Protein AF-A0A955HTG4-F1 (afdb_monomer)

Mean predicted aligned error: 16.28 Å

Foldseek 3Di:
DDPVVVVVVVVVVVV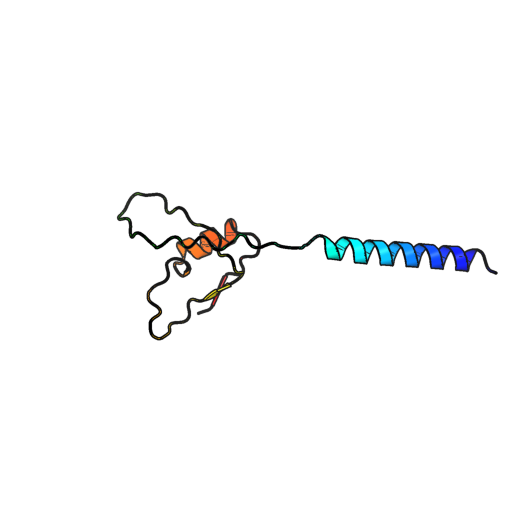VVVVVVVVPPPPPDQPDDDPDDDPDDDPDDDPPADADSAQEAEPDDDVPDDDDPCQDPVNQVVNVVPPPSHDGYDD

Radius of gyration: 23.35 Å; Cα contacts (8 Å, |Δi|>4): 58; chains: 1; bounding box: 39×26×75 Å

Solvent-accessible surface area (backbone atoms only — not comparable to full-atom values): 6065 Å² total; per-residue (Å²): 135,60,70,71,60,56,53,52,53,50,54,52,53,52,52,55,52,53,55,58,58,61,69,67,71,76,73,83,74,67,64,79,81,76,86,73,77,86,74,87,73,74,92,87,66,82,79,83,83,74,70,69,73,49,42,58,39,84,52,54,87,46,95,92,54,71,95,52,72,75,64,35,66,73,44,46,56,49,34,61,76,72,25,90,70,48,76,52,75,45,109

Sequence (91 aa):
MNIKALVVMMLVAVAVVAIVLWSKNNTYTPPSPIVVSPTQVNSGQKQTYVCPGKEWVDCMPGPGKGARPECEPEYLDWATENCPGFNGAAY

pLDDT: mean 75.39, std 15.69, range [40.19, 92.19]

Structure (mmCIF, N/CA/C/O backbone):
data_AF-A0A955HTG4-F1
#
_entry.id   AF-A0A955HTG4-F1
#
loop_
_atom_site.group_PDB
_atom_site.id
_atom_site.type_symbol
_atom_site.label_atom_id
_atom_site.label_alt_id
_atom_site.label_comp_id
_atom_site.label_asym_id
_atom_site.label_entity_id
_atom_site.label_seq_id
_atom_site.pdbx_PDB_ins_code
_atom_site.Cartn_x
_atom_site.Cartn_y
_atom_site.Cartn_z
_atom_site.occupancy
_atom_site.B_iso_or_equiv
_atom_site.auth_seq_id
_atom_site.auth_comp_id
_atom_site.auth_asym_id
_atom_site.auth_atom_id
_atom_site.pdbx_PDB_model_num
ATOM 1 N N . MET A 1 1 ? -20.704 -15.381 51.100 1.00 58.53 1 MET A N 1
ATOM 2 C CA . MET A 1 1 ? -20.455 -14.913 49.717 1.00 58.53 1 MET A CA 1
ATOM 3 C C . MET A 1 1 ? -20.829 -13.443 49.641 1.00 58.53 1 MET A C 1
ATOM 5 O O . MET A 1 1 ? -21.949 -13.097 49.989 1.00 58.53 1 MET A O 1
ATOM 9 N N . ASN A 1 2 ? -19.882 -12.576 49.281 1.00 80.75 2 ASN A N 1
ATOM 10 C CA . ASN A 1 2 ? -20.086 -11.127 49.283 1.00 80.75 2 ASN A CA 1
ATOM 11 C C . ASN A 1 2 ? -20.709 -10.691 47.954 1.00 80.75 2 ASN A C 1
ATOM 13 O O . ASN A 1 2 ? -20.064 -10.812 46.917 1.00 80.75 2 ASN A O 1
ATOM 17 N N . ILE A 1 3 ? -21.928 -10.145 47.984 1.00 84.31 3 ILE A N 1
ATOM 18 C CA . ILE A 1 3 ? -22.640 -9.606 46.806 1.00 84.31 3 ILE A CA 1
ATOM 19 C C . ILE A 1 3 ? -21.751 -8.669 45.973 1.00 84.31 3 ILE A C 1
ATOM 21 O O . ILE A 1 3 ? -21.758 -8.732 44.748 1.00 84.31 3 ILE A O 1
ATOM 25 N N . LYS A 1 4 ? -20.899 -7.877 46.637 1.00 83.12 4 LYS A N 1
ATOM 26 C CA . LYS A 1 4 ? -19.933 -6.983 45.983 1.00 83.12 4 LYS A CA 1
ATOM 27 C C . LYS A 1 4 ? -18.936 -7.731 45.086 1.00 83.12 4 LYS A C 1
ATOM 29 O O . LYS A 1 4 ? -18.630 -7.260 44.000 1.00 83.12 4 LYS A O 1
ATOM 34 N N . ALA A 1 5 ? -18.471 -8.910 45.503 1.00 82.62 5 ALA A N 1
ATOM 35 C CA . ALA A 1 5 ? -17.548 -9.725 44.711 1.00 82.62 5 ALA A CA 1
ATOM 36 C C . ALA A 1 5 ? -18.237 -10.356 43.487 1.00 82.62 5 ALA A C 1
ATOM 38 O O . ALA A 1 5 ? -17.616 -10.502 42.438 1.00 82.62 5 ALA A O 1
ATOM 39 N N . LEU A 1 6 ? -19.529 -10.680 43.599 1.00 82.81 6 LEU A N 1
ATOM 40 C CA . LEU A 1 6 ? -20.307 -11.278 42.511 1.00 82.81 6 LEU A CA 1
ATOM 41 C C . LEU A 1 6 ? -20.568 -10.267 41.381 1.00 82.81 6 LEU A C 1
ATOM 43 O O . LEU A 1 6 ? -20.442 -10.609 40.208 1.00 82.81 6 LEU A O 1
ATOM 47 N N . VAL A 1 7 ? -20.838 -9.005 41.733 1.00 86.75 7 VAL A N 1
ATOM 48 C CA . VAL A 1 7 ? -21.026 -7.914 40.760 1.00 86.75 7 VAL A CA 1
ATOM 49 C C . VAL A 1 7 ? -19.729 -7.600 40.008 1.00 86.75 7 VAL A C 1
ATOM 51 O O . VAL A 1 7 ? -19.750 -7.454 38.789 1.00 86.75 7 VAL A O 1
ATOM 54 N N . VAL A 1 8 ? -18.589 -7.551 40.707 1.00 88.56 8 VAL A N 1
ATOM 55 C CA . VAL A 1 8 ? -17.284 -7.286 40.074 1.00 88.56 8 VAL A CA 1
ATOM 56 C C . VAL A 1 8 ? -16.916 -8.397 39.088 1.00 88.56 8 VAL A C 1
ATOM 58 O O . VAL A 1 8 ? -16.517 -8.100 37.966 1.00 88.56 8 VAL A O 1
ATOM 61 N N . MET A 1 9 ? -17.120 -9.666 39.452 1.00 85.25 9 MET A N 1
ATOM 62 C CA . MET A 1 9 ? -16.841 -10.798 38.557 1.00 85.25 9 MET A CA 1
ATOM 63 C C . MET A 1 9 ? -17.702 -10.768 37.285 1.00 85.25 9 MET A C 1
ATOM 65 O O . MET A 1 9 ? -17.190 -11.026 36.197 1.00 85.25 9 MET A O 1
ATOM 69 N N . MET A 1 10 ? -18.984 -10.4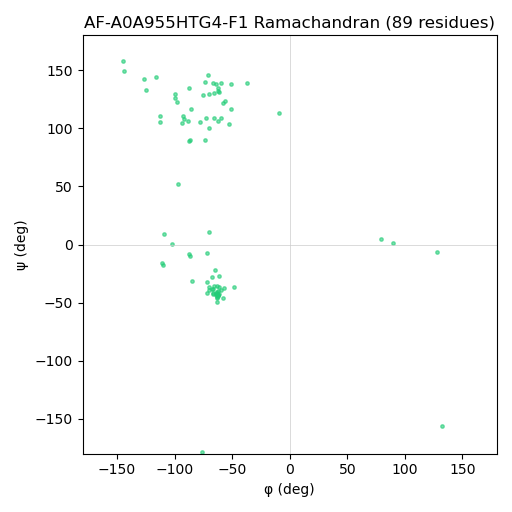02 37.398 1.00 87.62 10 MET A N 1
ATOM 70 C CA . MET A 1 10 ? -19.867 -10.235 36.236 1.00 87.62 10 MET A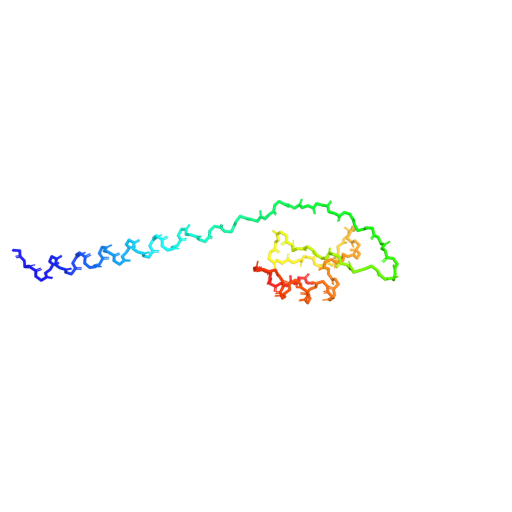 CA 1
ATOM 71 C C . MET A 1 10 ? -19.398 -9.112 35.304 1.00 87.62 10 MET A C 1
ATOM 73 O O . MET A 1 10 ? -19.330 -9.319 34.095 1.00 87.62 10 MET A O 1
ATOM 77 N N . LEU A 1 11 ? -19.031 -7.944 35.841 1.00 89.44 11 LEU A N 1
ATOM 78 C CA . LEU A 1 11 ? -18.568 -6.816 35.023 1.00 89.44 11 LEU A CA 1
ATOM 79 C C . LEU A 1 11 ? -17.271 -7.138 34.269 1.00 89.44 11 LEU A C 1
ATOM 81 O O . LEU A 1 11 ? -17.149 -6.814 33.088 1.00 89.44 11 LEU A O 1
ATOM 85 N N . VAL A 1 12 ? -16.331 -7.825 34.926 1.00 88.00 12 VAL A N 1
ATOM 86 C CA . VAL A 1 12 ? -15.080 -8.274 34.297 1.00 88.00 12 VAL A CA 1
ATOM 87 C C . VAL A 1 12 ? -15.370 -9.261 33.163 1.00 88.00 12 VAL A C 1
ATOM 89 O O . VAL A 1 12 ? -14.832 -9.106 32.069 1.00 88.00 12 VAL A O 1
ATOM 92 N N . ALA A 1 13 ? -16.261 -10.233 33.381 1.00 85.94 13 ALA A N 1
ATOM 93 C CA . ALA A 1 13 ? -16.638 -11.197 32.349 1.00 85.94 13 ALA A CA 1
ATOM 94 C C . ALA A 1 13 ? -17.276 -10.521 31.120 1.00 85.94 13 ALA A C 1
ATOM 96 O O . ALA A 1 13 ? -16.921 -10.850 29.989 1.00 85.94 13 ALA A O 1
ATOM 97 N N . VAL A 1 14 ? -18.163 -9.538 31.323 1.00 86.81 14 VAL A N 1
ATOM 98 C CA . VAL A 1 14 ? -18.801 -8.790 30.224 1.00 86.81 14 VAL A CA 1
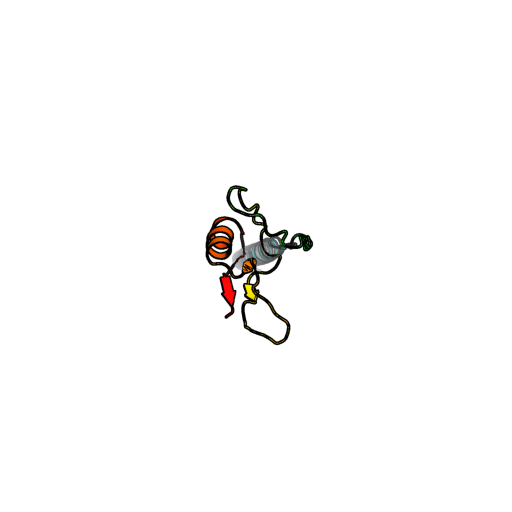ATOM 99 C C . VAL A 1 14 ? -17.771 -7.991 29.418 1.00 86.81 14 VAL A C 1
ATOM 101 O O . VAL A 1 14 ? -17.801 -8.029 28.187 1.00 86.81 14 VAL A O 1
ATOM 104 N N . ALA A 1 15 ? -16.828 -7.318 30.084 1.00 86.00 15 ALA A N 1
ATOM 105 C CA . ALA A 1 15 ? -15.778 -6.554 29.411 1.00 86.00 15 ALA A CA 1
ATOM 106 C C . ALA A 1 15 ? -14.862 -7.449 28.558 1.00 86.00 15 ALA A C 1
ATOM 108 O O . ALA A 1 15 ? -14.567 -7.116 27.410 1.00 86.00 15 ALA A O 1
ATOM 109 N N . VAL A 1 16 ? -14.463 -8.617 29.078 1.00 84.50 16 VAL A N 1
ATOM 110 C CA . VAL A 1 16 ? -13.631 -9.582 28.337 1.00 84.50 16 VAL A CA 1
ATOM 111 C C . VAL A 1 16 ? -14.354 -10.091 27.086 1.00 84.50 16 VAL A C 1
ATOM 113 O O . VAL A 1 16 ? -13.758 -10.137 26.010 1.00 84.50 16 VAL A O 1
ATOM 116 N N . VAL A 1 17 ? -15.646 -10.419 27.188 1.00 83.69 17 VAL A N 1
ATOM 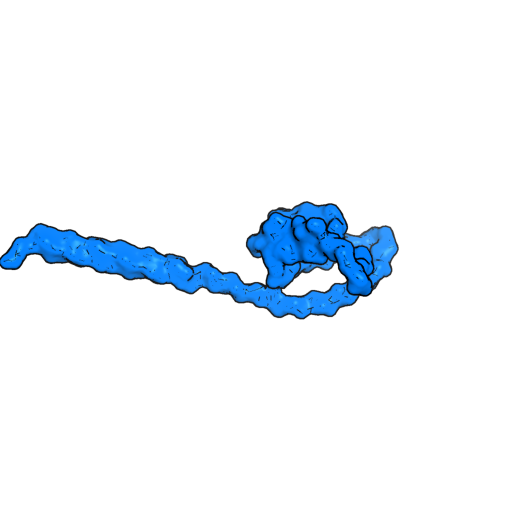117 C CA . VAL A 1 17 ? -16.438 -10.896 26.041 1.00 83.69 17 VAL A CA 1
ATOM 118 C C . VAL A 1 17 ? -16.567 -9.817 24.961 1.00 83.69 17 VAL A C 1
ATOM 120 O O . VAL A 1 17 ? -16.399 -10.121 23.780 1.00 83.69 17 VAL A O 1
ATOM 123 N N . ALA A 1 18 ? -16.799 -8.557 25.340 1.00 80.38 18 ALA A N 1
ATOM 124 C CA . ALA A 1 18 ? -16.908 -7.452 24.387 1.00 80.38 18 ALA A CA 1
ATOM 125 C C . ALA A 1 18 ? -15.607 -7.228 23.593 1.00 80.38 18 ALA A C 1
ATOM 127 O O . ALA A 1 18 ? -15.653 -7.098 22.369 1.00 80.38 18 ALA A O 1
ATOM 128 N N . ILE A 1 19 ? -14.450 -7.266 24.265 1.00 80.44 19 ILE A N 1
ATOM 129 C CA . ILE A 1 19 ? -13.130 -7.103 23.630 1.00 80.44 19 ILE A CA 1
ATOM 130 C C . ILE A 1 19 ? -12.872 -8.222 22.608 1.00 80.44 19 ILE A C 1
ATOM 132 O O . ILE A 1 19 ? -12.434 -7.958 21.489 1.00 80.44 19 ILE A O 1
ATOM 136 N N . VAL A 1 20 ? -13.184 -9.475 22.957 1.00 78.00 20 VAL A N 1
ATOM 137 C CA . VAL A 1 20 ? -12.980 -10.627 22.061 1.00 78.00 20 VAL A CA 1
ATOM 138 C C . VAL A 1 20 ? -13.889 -10.560 20.830 1.00 78.00 20 VAL A C 1
ATOM 140 O O . VAL A 1 20 ? -13.458 -10.915 19.731 1.00 78.00 20 VAL A O 1
ATOM 143 N N . LEU A 1 21 ? -15.135 -10.105 20.993 1.00 72.19 21 LEU A N 1
ATOM 144 C CA . LEU A 1 21 ? -16.084 -9.978 19.884 1.00 72.19 21 LEU A CA 1
ATOM 145 C C . LEU A 1 21 ? -15.699 -8.855 18.915 1.00 72.19 21 LEU A C 1
ATOM 147 O O . LEU A 1 21 ? -15.840 -9.030 17.707 1.00 72.19 21 LEU A O 1
ATOM 151 N N . TRP A 1 22 ? -15.155 -7.743 19.413 1.00 70.56 22 TRP A N 1
ATOM 152 C CA . TRP A 1 22 ? -14.686 -6.647 18.559 1.00 70.56 22 TRP A CA 1
ATOM 153 C C . TRP A 1 22 ? -13.467 -7.046 17.719 1.00 70.56 22 TRP A C 1
ATOM 155 O O . TRP A 1 22 ? -13.405 -6.717 16.536 1.00 70.56 22 TRP A O 1
ATOM 165 N N . SER A 1 23 ? -12.543 -7.836 18.276 1.00 65.38 23 SER A N 1
ATOM 166 C CA . SER A 1 23 ? -11.348 -8.287 17.548 1.00 65.38 23 SER A CA 1
ATOM 167 C C . SER A 1 23 ? -11.640 -9.208 16.357 1.00 65.38 23 SER A C 1
ATOM 169 O O . SER A 1 23 ? -10.811 -9.310 15.457 1.00 65.38 23 SER A O 1
ATOM 171 N N . LYS A 1 24 ? -12.798 -9.881 16.307 1.00 61.31 24 LYS A N 1
ATOM 172 C CA . LYS A 1 24 ? -13.123 -10.827 15.221 1.00 61.31 24 LYS A CA 1
ATOM 173 C C . LYS A 1 24 ? -13.769 -10.193 13.985 1.00 61.31 24 LYS A C 1
ATOM 175 O O . LYS A 1 24 ? -13.889 -10.875 12.973 1.00 61.31 24 LYS A O 1
ATOM 180 N N . ASN A 1 25 ? -14.169 -8.920 14.030 1.00 62.25 25 ASN A N 1
ATOM 181 C CA . ASN A 1 25 ? -14.899 -8.295 12.919 1.00 62.25 25 ASN A CA 1
ATOM 182 C C . ASN A 1 25 ? -14.004 -7.680 11.823 1.00 62.25 25 ASN A C 1
ATOM 184 O O . ASN A 1 25 ? -14.503 -7.299 10.771 1.00 62.25 25 ASN A O 1
ATOM 188 N N . ASN A 1 26 ? -12.686 -7.612 12.019 1.00 60.09 26 ASN A N 1
ATOM 189 C CA . ASN A 1 26 ? -11.759 -7.019 11.044 1.00 60.09 26 ASN A CA 1
ATOM 190 C C . ASN A 1 26 ? -11.102 -8.072 10.146 1.00 60.09 26 ASN A C 1
ATOM 192 O O . ASN A 1 26 ? -9.881 -8.118 10.014 1.00 60.09 26 ASN A O 1
ATOM 196 N N . THR A 1 27 ? -11.903 -8.937 9.520 1.00 49.34 27 THR A N 1
ATOM 197 C CA . THR A 1 27 ? -11.359 -9.857 8.511 1.00 49.34 27 THR A CA 1
ATOM 198 C C . THR A 1 27 ? -11.366 -9.155 7.156 1.00 49.34 27 THR A C 1
ATOM 200 O O . THR A 1 27 ? -12.348 -9.219 6.419 1.00 49.34 27 THR A O 1
ATOM 203 N N . TYR A 1 28 ? -10.275 -8.451 6.841 1.00 54.94 28 TYR A N 1
ATOM 204 C CA . TYR A 1 28 ? -10.011 -7.980 5.482 1.00 54.94 28 TYR A CA 1
ATOM 205 C C . TYR A 1 28 ? -9.868 -9.210 4.583 1.00 54.94 28 TYR A C 1
ATOM 207 O O . TYR A 1 28 ? -8.886 -9.945 4.667 1.00 54.94 28 TYR A O 1
ATOM 215 N N . THR A 1 29 ? -10.876 -9.471 3.755 1.00 45.12 29 THR A N 1
ATOM 216 C CA . THR A 1 29 ? -10.751 -10.415 2.646 1.00 45.12 29 THR A CA 1
ATOM 217 C C . THR A 1 29 ? -10.229 -9.616 1.457 1.00 45.12 29 THR A C 1
ATOM 219 O O . THR A 1 29 ? -10.972 -8.794 0.918 1.00 45.12 29 THR A O 1
ATOM 222 N N . PRO A 1 30 ? -8.947 -9.768 1.074 1.00 60.50 30 PRO A N 1
ATOM 223 C CA . PRO A 1 30 ? -8.427 -9.055 -0.080 1.00 60.50 30 PRO A CA 1
ATOM 224 C C . PRO A 1 30 ? -9.202 -9.498 -1.330 1.00 60.50 30 PRO A C 1
ATOM 226 O O . PRO A 1 30 ? -9.425 -10.703 -1.511 1.00 60.50 30 PRO A O 1
ATOM 229 N N . PRO A 1 31 ? -9.630 -8.562 -2.196 1.00 63.34 31 PRO A N 1
ATOM 230 C CA . PRO A 1 31 ? -10.212 -8.925 -3.477 1.00 63.34 31 PRO A CA 1
ATOM 231 C C . PRO A 1 31 ? -9.186 -9.729 -4.281 1.00 63.34 31 PRO A C 1
ATOM 233 O O . PRO A 1 31 ? -7.989 -9.434 -4.269 1.00 63.34 31 PRO A O 1
ATOM 236 N N . SER A 1 32 ? -9.653 -10.783 -4.954 1.00 62.28 32 SER A N 1
ATOM 237 C CA . SER A 1 32 ? -8.811 -11.632 -5.798 1.00 62.28 32 SER A CA 1
ATOM 238 C C . SER A 1 32 ? -8.005 -1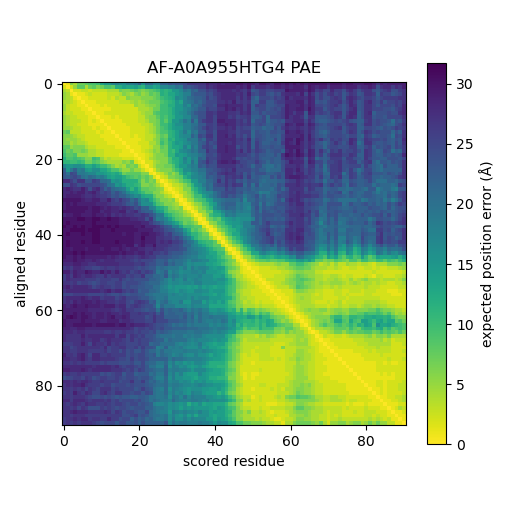0.783 -6.792 1.00 62.28 32 SER A C 1
ATOM 240 O O . SER A 1 32 ? -8.566 -9.849 -7.368 1.00 62.28 32 SER A O 1
ATOM 242 N N . PRO A 1 33 ? -6.713 -11.084 -7.027 1.00 55.22 33 PRO A N 1
ATOM 243 C CA . PRO A 1 33 ? -5.897 -10.295 -7.938 1.00 55.22 33 PRO A CA 1
ATOM 244 C C . PRO A 1 33 ? -6.423 -10.444 -9.368 1.00 55.22 33 PRO A C 1
ATOM 246 O O . PRO A 1 33 ? -6.288 -11.497 -9.992 1.00 55.22 33 PRO A O 1
ATOM 249 N N . ILE A 1 34 ? -7.027 -9.377 -9.889 1.00 50.91 34 ILE A N 1
ATOM 250 C CA . ILE A 1 34 ? -7.359 -9.262 -11.306 1.00 50.91 34 ILE A CA 1
ATOM 251 C C . ILE A 1 34 ? -6.053 -8.905 -12.014 1.00 50.91 34 ILE A C 1
ATOM 253 O O . ILE A 1 34 ? -5.548 -7.792 -11.886 1.00 50.91 34 ILE A O 1
ATOM 257 N N . VAL A 1 35 ? -5.462 -9.868 -12.716 1.00 44.31 35 VAL A N 1
ATOM 258 C CA . VAL A 1 35 ? -4.275 -9.634 -13.545 1.00 44.31 35 VAL A CA 1
ATOM 259 C C . VAL A 1 35 ? -4.724 -8.877 -14.794 1.00 44.31 35 VAL A C 1
ATOM 261 O O . VAL A 1 35 ? -5.099 -9.488 -15.792 1.00 44.31 35 VAL A O 1
ATOM 264 N N . VAL A 1 36 ? -4.725 -7.544 -14.743 1.00 51.12 36 VAL A N 1
ATOM 265 C CA . VAL A 1 36 ? -4.840 -6.715 -15.948 1.00 51.12 36 VAL A CA 1
ATOM 266 C C . VAL A 1 36 ? -3.443 -6.383 -16.452 1.00 51.12 36 VAL A C 1
ATOM 268 O O . VAL A 1 36 ? -2.663 -5.682 -15.818 1.00 51.12 36 VAL A O 1
ATOM 271 N N . SER A 1 37 ? -3.116 -6.973 -17.599 1.00 46.84 37 SER A N 1
ATOM 272 C CA . SER A 1 37 ? -1.894 -6.702 -18.349 1.00 46.84 37 SER A CA 1
ATOM 273 C C . SER A 1 37 ? -1.880 -5.224 -18.775 1.00 46.84 37 SER A C 1
ATOM 275 O O . SER A 1 37 ? -2.897 -4.761 -19.302 1.00 46.84 37 SER A O 1
ATOM 277 N N . PRO A 1 38 ? -0.786 -4.466 -18.569 1.00 50.72 38 PRO A N 1
ATOM 278 C CA . PRO A 1 38 ? -0.750 -3.061 -18.947 1.00 50.72 38 PRO A CA 1
ATOM 279 C C . PRO A 1 38 ? -0.725 -2.947 -20.472 1.00 50.72 38 PRO A C 1
ATOM 281 O O . PRO A 1 38 ? 0.306 -3.112 -21.122 1.00 50.7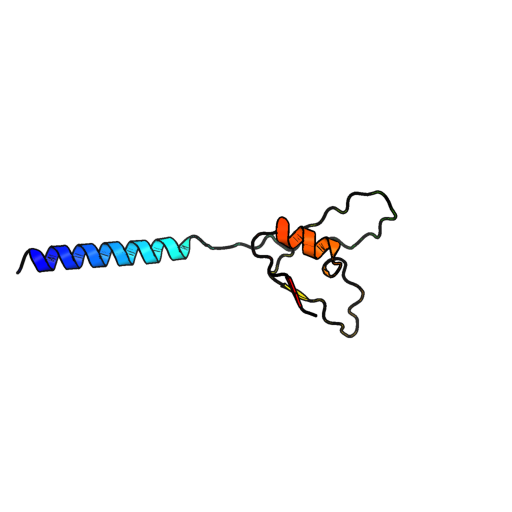2 38 PRO A O 1
ATOM 284 N N . THR A 1 39 ? -1.888 -2.657 -21.052 1.00 40.19 39 THR A N 1
ATOM 285 C CA . THR A 1 39 ? -1.949 -2.095 -22.399 1.00 40.19 39 THR A CA 1
ATOM 286 C C . THR A 1 39 ? -1.479 -0.657 -22.272 1.00 40.19 39 THR A C 1
ATOM 288 O O . THR A 1 39 ? -2.160 0.171 -21.673 1.00 40.19 39 THR A O 1
ATOM 291 N N . GLN A 1 40 ? -0.287 -0.372 -22.789 1.00 49.41 40 GLN A N 1
ATOM 292 C CA . GLN A 1 40 ? 0.198 0.993 -22.927 1.00 49.41 40 GLN A CA 1
ATOM 293 C C . GLN A 1 40 ? -0.774 1.767 -23.817 1.00 49.41 40 GLN A C 1
ATOM 295 O O . GLN A 1 40 ? -0.844 1.508 -25.019 1.00 49.41 40 GLN A O 1
ATOM 300 N N . VAL A 1 41 ? -1.533 2.697 -23.235 1.00 41.28 41 VAL A N 1
ATOM 301 C CA . VAL A 1 41 ? -2.358 3.615 -24.016 1.00 41.28 41 VAL A CA 1
ATOM 302 C C . VAL A 1 41 ? -1.830 5.033 -23.891 1.00 41.28 41 VAL A C 1
ATOM 304 O O . VAL A 1 41 ? -1.887 5.689 -22.856 1.00 41.28 41 VAL A O 1
ATOM 307 N N . ASN A 1 42 ? -1.307 5.439 -25.039 1.00 50.41 42 ASN A N 1
ATOM 308 C CA . ASN A 1 42 ? -1.003 6.771 -25.509 1.00 50.41 42 ASN A CA 1
ATOM 309 C C . ASN A 1 42 ? -2.056 7.814 -25.069 1.00 50.41 42 ASN A C 1
ATOM 311 O O . ASN A 1 42 ? -3.258 7.557 -25.095 1.00 50.41 42 ASN A O 1
ATOM 315 N N . SER A 1 43 ? -1.554 8.982 -24.674 1.00 50.81 43 SER A N 1
ATOM 316 C CA . SER A 1 43 ? -2.218 10.224 -24.263 1.00 50.81 43 SER A CA 1
ATOM 317 C C . SER A 1 43 ? -3.741 10.323 -24.482 1.00 50.81 43 SER A C 1
ATOM 319 O O . SER A 1 43 ? -4.213 10.455 -25.609 1.00 50.81 43 SER A O 1
ATOM 321 N N . GLY A 1 44 ? -4.506 10.373 -23.382 1.00 45.97 44 GLY A N 1
ATOM 322 C CA . GLY A 1 44 ? -5.902 10.846 -23.374 1.00 45.97 44 GLY A CA 1
ATOM 323 C C . GLY A 1 44 ? -6.935 9.916 -22.730 1.00 45.97 44 GLY A C 1
ATOM 324 O O . GLY A 1 44 ? -8.083 10.323 -22.559 1.00 45.97 44 GLY A O 1
ATOM 325 N N . GLN A 1 45 ? -6.563 8.697 -22.337 1.00 43.59 45 GLN A N 1
ATOM 326 C CA . GLN A 1 45 ? -7.464 7.792 -21.621 1.00 43.59 45 GLN A CA 1
ATOM 327 C C . GLN A 1 45 ? -7.201 7.856 -20.118 1.00 43.59 45 GLN A C 1
ATOM 329 O O . GLN A 1 45 ? -6.085 7.624 -19.663 1.00 43.59 45 GLN A O 1
ATOM 334 N N . LYS A 1 46 ? -8.242 8.196 -19.352 1.00 48.66 46 LYS A N 1
ATOM 335 C CA . LYS A 1 46 ? -8.248 8.184 -17.886 1.00 48.66 46 LYS A CA 1
ATOM 336 C C . LYS A 1 46 ? -7.791 6.799 -17.412 1.00 48.66 46 LYS A C 1
ATOM 338 O O . LYS A 1 46 ? -8.556 5.839 -17.514 1.00 48.66 46 LYS A O 1
ATOM 343 N N . GLN A 1 47 ? -6.542 6.702 -16.957 1.00 61.34 47 GLN A N 1
ATOM 344 C CA . GLN A 1 47 ? -5.962 5.482 -16.398 1.00 61.34 47 GLN A CA 1
ATOM 345 C C . GLN A 1 47 ? -6.922 4.965 -15.321 1.00 61.34 47 GLN A C 1
ATOM 347 O O . GLN A 1 47 ? -7.246 5.670 -14.364 1.00 61.34 47 GLN A O 1
ATOM 352 N N . THR A 1 48 ? -7.483 3.775 -15.536 1.00 74.25 48 THR A N 1
ATOM 353 C CA . THR A 1 48 ? -8.374 3.159 -14.551 1.00 74.25 48 THR A CA 1
ATOM 354 C C . THR A 1 48 ? -7.494 2.391 -13.585 1.00 74.25 48 THR A C 1
ATOM 356 O O . THR A 1 48 ? -7.149 1.237 -13.830 1.00 74.25 48 THR A O 1
ATOM 359 N N . TYR A 1 49 ? -7.074 3.070 -12.524 1.00 82.44 49 TYR A N 1
ATOM 360 C CA . TYR A 1 49 ? -6.283 2.460 -11.470 1.00 82.44 49 TYR A CA 1
ATOM 361 C C . TYR A 1 49 ? -7.139 1.501 -10.634 1.00 82.44 49 TYR A C 1
ATOM 363 O O . TYR A 1 49 ? -8.338 1.711 -10.432 1.00 82.44 49 TYR A O 1
ATOM 371 N N . VAL A 1 50 ? -6.512 0.423 -10.170 1.00 86.81 50 VAL A N 1
ATOM 372 C CA . VAL A 1 50 ? -7.132 -0.611 -9.337 1.00 86.81 50 VAL A CA 1
ATOM 373 C C . VAL A 1 50 ? -6.282 -0.780 -8.091 1.00 86.81 50 VAL A C 1
ATOM 375 O O . VAL A 1 50 ? -5.059 -0.714 -8.168 1.00 86.81 50 VAL A O 1
ATOM 378 N N . CYS A 1 51 ? -6.923 -0.999 -6.945 1.00 87.25 51 CYS A N 1
ATOM 379 C CA . CYS A 1 51 ? -6.197 -1.145 -5.695 1.00 87.25 51 CYS A CA 1
ATOM 380 C C . CYS A 1 51 ? -5.300 -2.385 -5.697 1.00 87.25 51 CYS A C 1
ATOM 382 O O . CYS A 1 51 ? -5.734 -3.457 -6.139 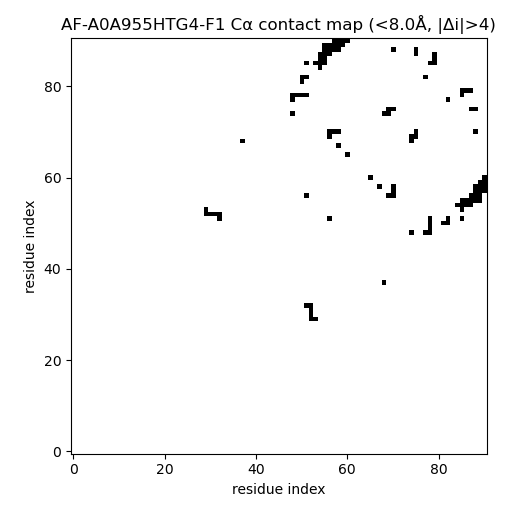1.00 87.25 51 CYS A O 1
ATOM 384 N N . PRO A 1 52 ? -4.070 -2.278 -5.166 1.00 84.88 52 PRO A N 1
ATOM 385 C CA . PRO A 1 52 ? -3.197 -3.430 -5.060 1.00 84.88 52 PRO A CA 1
ATOM 386 C C . PRO A 1 52 ? -3.793 -4.421 -4.055 1.00 84.88 52 PRO A C 1
ATOM 388 O O . PRO A 1 52 ? -4.259 -4.041 -2.985 1.00 84.88 52 PRO A O 1
ATOM 391 N N . GLY A 1 53 ? -3.726 -5.720 -4.355 1.00 82.44 53 GLY A N 1
ATOM 392 C CA . GLY A 1 53 ? -4.171 -6.778 -3.430 1.00 82.44 53 GLY A CA 1
ATOM 393 C C . GLY A 1 53 ? -3.269 -6.968 -2.200 1.00 82.44 53 GLY A C 1
ATOM 394 O O . GLY A 1 53 ? -3.371 -7.978 -1.510 1.00 82.44 53 GLY A O 1
ATOM 395 N N . LYS A 1 54 ? -2.335 -6.045 -1.972 1.00 85.44 54 LYS A N 1
ATOM 396 C CA . LYS A 1 54 ? -1.307 -6.072 -0.935 1.00 85.44 54 LYS A CA 1
ATOM 397 C C . LYS A 1 54 ? -1.074 -4.655 -0.435 1.00 85.44 54 LYS A C 1
ATOM 399 O O . LYS A 1 54 ? -1.174 -3.703 -1.202 1.00 85.44 54 LYS A O 1
ATOM 404 N N . GLU A 1 55 ? -0.713 -4.549 0.835 1.00 88.75 55 GLU A N 1
ATOM 405 C CA . GLU A 1 55 ? -0.508 -3.261 1.498 1.00 88.75 55 GLU A CA 1
ATOM 406 C C . GLU A 1 55 ? 0.703 -2.500 0.939 1.00 88.75 55 GLU A C 1
ATOM 408 O O . GLU A 1 55 ? 0.715 -1.276 0.946 1.00 88.75 55 GLU A O 1
ATOM 413 N N . TRP A 1 56 ? 1.702 -3.220 0.416 1.00 89.94 56 TRP A N 1
ATOM 414 C CA . TRP A 1 56 ? 2.923 -2.648 -0.146 1.00 89.94 56 TRP A CA 1
ATOM 415 C C . TRP A 1 56 ? 3.162 -3.121 -1.577 1.00 89.94 56 TRP A C 1
ATOM 417 O O . TRP A 1 56 ? 3.102 -4.321 -1.875 1.00 89.94 56 TRP A O 1
ATOM 427 N N . VAL A 1 57 ? 3.486 -2.189 -2.471 1.00 89.25 57 VAL A N 1
ATOM 428 C CA . VAL A 1 57 ? 3.976 -2.517 -3.814 1.00 89.25 57 VAL A CA 1
ATOM 429 C C . VAL A 1 57 ? 5.491 -2.685 -3.768 1.00 89.25 57 VAL A C 1
ATOM 431 O O . VAL A 1 57 ? 6.203 -1.904 -3.153 1.00 89.25 57 VAL A O 1
ATOM 434 N N . ASP A 1 58 ? 5.979 -3.740 -4.411 1.00 88.62 58 ASP A N 1
ATOM 435 C CA . ASP A 1 58 ? 7.407 -4.023 -4.525 1.00 88.62 58 ASP A CA 1
ATOM 436 C C . ASP A 1 58 ? 7.944 -3.394 -5.815 1.00 88.62 58 ASP A C 1
ATOM 438 O O . ASP A 1 58 ? 7.632 -3.864 -6.920 1.00 88.62 58 ASP A O 1
ATOM 442 N N . CY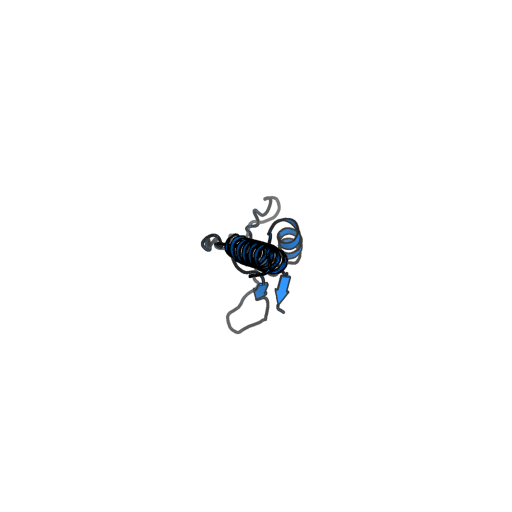S A 1 59 ? 8.712 -2.324 -5.641 1.00 87.75 59 CYS A N 1
ATOM 443 C CA . CYS A 1 59 ? 9.351 -1.522 -6.676 1.00 87.75 59 CYS A CA 1
ATOM 444 C C . CYS A 1 59 ? 10.870 -1.707 -6.708 1.00 87.75 59 CYS A C 1
ATOM 446 O O . CYS A 1 59 ? 11.547 -1.002 -7.458 1.00 87.75 59 CYS A O 1
ATOM 448 N N . MET A 1 60 ? 11.403 -2.674 -5.950 1.00 87.81 60 MET A N 1
ATOM 449 C CA . MET A 1 60 ? 12.829 -2.971 -5.970 1.00 87.81 60 MET A CA 1
ATOM 450 C C . MET A 1 60 ? 13.251 -3.443 -7.370 1.00 87.81 60 MET A C 1
ATOM 452 O O . MET A 1 60 ? 12.618 -4.341 -7.950 1.00 87.81 60 MET A O 1
ATOM 456 N N . PRO A 1 61 ? 14.339 -2.888 -7.933 1.00 81.38 61 PRO A N 1
ATOM 457 C CA . PRO A 1 61 ? 14.881 -3.368 -9.192 1.00 81.38 61 PRO A CA 1
ATOM 458 C C . PRO A 1 61 ? 15.409 -4.795 -9.007 1.00 81.38 61 PRO A C 1
ATOM 460 O O . PRO A 1 61 ? 16.177 -5.090 -8.094 1.00 81.38 61 PRO A O 1
ATOM 463 N N . GLY A 1 62 ? 15.010 -5.700 -9.897 1.00 79.38 62 GLY A N 1
ATOM 464 C CA . GLY A 1 62 ? 15.428 -7.097 -9.857 1.00 79.38 62 GLY A CA 1
ATOM 465 C C . GLY A 1 62 ? 15.601 -7.676 -11.258 1.00 79.38 62 GLY A C 1
ATOM 466 O O . GLY A 1 62 ? 15.020 -7.162 -12.218 1.00 79.38 62 GLY A O 1
ATOM 467 N N . PRO A 1 63 ? 16.381 -8.757 -11.413 1.00 72.88 63 PRO A N 1
ATOM 468 C CA . PRO A 1 63 ? 16.560 -9.400 -12.708 1.00 72.88 63 PRO A CA 1
ATOM 469 C C . PRO A 1 63 ? 15.203 -9.849 -13.271 1.00 72.88 63 PRO A C 1
ATOM 471 O O . PRO A 1 63 ? 14.459 -10.590 -12.630 1.00 72.88 63 PRO A O 1
ATOM 474 N N . GLY A 1 64 ? 14.863 -9.354 -14.464 1.00 69.44 64 GLY A N 1
ATOM 475 C CA . GLY A 1 64 ? 13.585 -9.631 -15.131 1.00 69.44 64 GLY A CA 1
ATOM 476 C C . GLY A 1 64 ? 12.385 -8.821 -14.620 1.00 69.44 64 GLY A C 1
ATOM 477 O O . GLY A 1 64 ? 11.264 -9.056 -15.068 1.00 69.44 64 GLY A O 1
ATOM 478 N N . LYS A 1 65 ? 12.583 -7.866 -13.703 1.00 65.56 65 LYS A N 1
ATOM 479 C CA . LYS A 1 65 ? 11.553 -6.904 -13.289 1.00 65.56 65 LYS A CA 1
ATOM 480 C C . LYS A 1 65 ? 11.708 -5.632 -14.132 1.00 65.56 65 LYS A C 1
ATOM 482 O O . LYS A 1 65 ? 12.657 -4.880 -13.945 1.00 65.56 65 LYS A O 1
ATOM 487 N N . GLY A 1 66 ? 10.815 -5.436 -15.103 1.00 68.06 66 GLY A N 1
ATOM 488 C CA . GLY A 1 66 ? 10.719 -4.180 -15.856 1.00 68.06 66 GLY A CA 1
ATOM 489 C C . GLY A 1 66 ? 10.035 -3.072 -15.049 1.00 68.06 66 GLY A C 1
ATOM 490 O O . GLY A 1 66 ? 9.626 -3.296 -13.909 1.00 68.06 66 GLY A O 1
ATOM 491 N N . ALA A 1 67 ? 9.880 -1.896 -15.664 1.00 70.81 67 ALA A N 1
ATOM 492 C CA . ALA A 1 67 ? 9.095 -0.804 -15.093 1.00 70.81 67 ALA A CA 1
ATOM 493 C C . ALA A 1 67 ? 7.666 -1.287 -14.799 1.00 70.81 67 ALA A C 1
ATOM 495 O O . ALA A 1 67 ? 6.985 -1.826 -15.676 1.00 70.81 67 ALA A O 1
ATOM 496 N N . ARG A 1 68 ? 7.252 -1.142 -13.540 1.00 80.38 68 ARG A N 1
ATOM 497 C CA . ARG A 1 68 ? 5.933 -1.532 -13.046 1.00 80.38 68 ARG A CA 1
ATOM 498 C C . ARG A 1 68 ? 5.055 -0.283 -12.966 1.00 80.38 68 ARG A C 1
ATOM 500 O O . ARG A 1 68 ? 5.482 0.665 -12.311 1.00 80.38 68 ARG A O 1
ATOM 507 N N . PRO A 1 69 ? 3.863 -0.264 -13.583 1.00 81.50 69 PRO A N 1
ATOM 508 C CA . PRO A 1 69 ? 2.962 0.887 -13.499 1.00 81.50 69 PRO A CA 1
ATOM 509 C C . PRO A 1 69 ? 2.523 1.160 -12.055 1.00 81.50 69 PRO A C 1
ATOM 511 O O . PRO A 1 69 ? 2.291 2.300 -11.680 1.00 81.50 69 PRO A O 1
ATOM 514 N N . GLU A 1 70 ? 2.499 0.137 -11.196 1.00 84.44 70 GLU A N 1
ATOM 515 C CA . GLU A 1 70 ? 2.172 0.295 -9.775 1.00 84.44 70 GLU A CA 1
ATOM 516 C C . GLU A 1 70 ? 3.276 1.002 -8.967 1.00 84.44 70 GLU A C 1
ATOM 518 O O . GLU A 1 70 ? 3.091 1.291 -7.788 1.00 84.44 70 GLU A O 1
ATOM 523 N N . CYS A 1 71 ? 4.432 1.244 -9.587 1.00 87.25 71 CYS A N 1
ATOM 524 C CA . CYS A 1 71 ? 5.554 1.990 -9.025 1.00 87.25 71 CYS A CA 1
ATOM 525 C C . CYS A 1 71 ? 5.640 3.416 -9.572 1.00 87.25 71 CYS A C 1
ATOM 527 O O . CYS A 1 71 ? 6.561 4.149 -9.212 1.00 87.25 71 CYS A O 1
ATOM 529 N N . GLU A 1 72 ? 4.714 3.811 -10.449 1.00 88.88 72 GLU A N 1
ATOM 530 C CA . GLU A 1 72 ? 4.621 5.195 -10.889 1.00 88.88 72 GLU A CA 1
ATOM 531 C C . GLU A 1 72 ? 4.041 6.065 -9.768 1.00 88.88 72 GLU A C 1
ATOM 533 O O . GLU A 1 72 ? 3.103 5.649 -9.079 1.00 88.88 72 GLU A O 1
ATOM 538 N N . PRO A 1 73 ? 4.568 7.285 -9.577 1.00 86.75 73 PRO A N 1
ATOM 539 C CA . PRO A 1 73 ? 4.125 8.174 -8.505 1.00 86.75 73 PRO A CA 1
ATOM 540 C C . PRO A 1 73 ? 2.620 8.465 -8.583 1.00 86.75 73 PRO A C 1
ATOM 542 O O . PRO A 1 73 ? 1.937 8.450 -7.567 1.00 86.75 73 PRO A O 1
ATOM 545 N N . GLU A 1 74 ? 2.082 8.608 -9.794 1.00 87.56 74 GLU A N 1
ATOM 546 C CA . GLU A 1 74 ? 0.660 8.869 -10.043 1.00 87.56 74 GLU A CA 1
ATOM 547 C C . GLU A 1 74 ? -0.248 7.740 -9.527 1.00 87.56 74 GLU A C 1
ATOM 549 O O . GLU A 1 74 ? -1.331 8.002 -8.999 1.00 87.56 74 GLU A O 1
ATOM 554 N N . TYR A 1 75 ? 0.200 6.484 -9.636 1.00 87.81 75 TYR A N 1
ATOM 555 C CA . TYR A 1 75 ? -0.510 5.337 -9.076 1.00 87.81 75 TYR A CA 1
ATOM 556 C C . TYR A 1 75 ? -0.410 5.310 -7.548 1.00 87.81 75 TYR A C 1
ATOM 558 O O . TYR A 1 75 ? -1.399 5.013 -6.881 1.00 87.81 75 TYR A O 1
ATOM 566 N N . LEU A 1 76 ? 0.765 5.611 -6.984 1.00 89.06 76 LEU A N 1
ATOM 567 C CA . LEU A 1 76 ? 0.994 5.586 -5.535 1.00 89.06 76 LEU A CA 1
ATOM 568 C C . LEU A 1 76 ? 0.187 6.664 -4.806 1.00 89.06 76 LEU A C 1
ATOM 570 O O . LEU A 1 76 ? -0.410 6.377 -3.764 1.00 89.06 76 LEU A O 1
ATOM 574 N N . ASP A 1 77 ? 0.120 7.865 -5.375 1.00 90.88 77 ASP A N 1
ATOM 575 C CA . ASP A 1 77 ? -0.693 8.965 -4.857 1.00 90.88 77 ASP A CA 1
ATOM 576 C C . ASP A 1 77 ? -2.176 8.585 -4.893 1.00 90.88 77 ASP A C 1
ATOM 578 O O . ASP A 1 77 ? -2.868 8.622 -3.873 1.00 90.88 77 ASP A O 1
ATOM 582 N N . TRP A 1 78 ? -2.648 8.093 -6.044 1.00 90.88 78 TRP A N 1
ATOM 583 C CA . TRP A 1 78 ? -4.020 7.613 -6.178 1.00 90.88 78 TRP A CA 1
ATOM 584 C C . TRP A 1 78 ? -4.338 6.484 -5.187 1.00 90.88 78 TRP A C 1
ATOM 586 O O . TRP A 1 78 ? -5.383 6.513 -4.534 1.00 90.88 78 TRP A O 1
ATOM 596 N N . ALA A 1 79 ? -3.453 5.495 -5.048 1.00 90.50 79 ALA A N 1
ATOM 597 C CA . ALA A 1 79 ? -3.669 4.340 -4.184 1.00 90.50 79 ALA A CA 1
ATOM 598 C C . ALA A 1 79 ? -3.723 4.745 -2.706 1.00 90.50 79 ALA A C 1
ATOM 600 O O . ALA A 1 79 ? -4.533 4.205 -1.958 1.00 90.50 79 ALA A O 1
ATOM 601 N N . THR A 1 80 ? -2.934 5.735 -2.290 1.00 89.69 80 THR A N 1
ATOM 602 C CA . THR A 1 80 ? -2.962 6.268 -0.918 1.00 89.69 80 THR A CA 1
ATOM 603 C C . THR A 1 80 ? -4.311 6.906 -0.579 1.00 89.69 80 THR A C 1
ATOM 605 O O . THR A 1 80 ? -4.800 6.769 0.540 1.00 89.69 80 THR A O 1
ATOM 608 N N . GLU A 1 81 ? -4.949 7.562 -1.549 1.00 91.31 81 GLU A N 1
ATOM 609 C CA . GLU A 1 81 ? -6.245 8.219 -1.355 1.00 91.31 81 GLU A CA 1
ATOM 610 C C . GLU A 1 81 ? -7.446 7.275 -1.515 1.00 91.31 81 GLU A C 1
ATOM 612 O O . GLU A 1 81 ? -8.486 7.478 -0.886 1.00 91.31 81 GLU A O 1
ATOM 617 N N . ASN A 1 82 ? -7.330 6.253 -2.369 1.00 89.31 82 ASN A N 1
ATOM 618 C CA . ASN A 1 82 ? -8.473 5.450 -2.817 1.00 89.31 82 ASN A CA 1
ATOM 619 C C . ASN A 1 82 ? -8.474 4.016 -2.269 1.00 89.31 82 ASN A C 1
ATOM 621 O O . ASN A 1 82 ? -9.520 3.362 -2.290 1.00 89.31 82 ASN A O 1
ATOM 625 N N . CYS A 1 83 ? -7.338 3.513 -1.779 1.00 86.00 83 CYS A N 1
ATOM 626 C CA . CYS A 1 83 ? -7.183 2.116 -1.385 1.00 86.00 83 CYS A CA 1
ATOM 627 C C . CYS A 1 83 ? -6.984 1.979 0.127 1.00 86.00 83 CYS A C 1
ATOM 629 O O . CYS A 1 83 ? -5.898 2.244 0.647 1.00 86.00 83 CYS A O 1
ATOM 631 N N . PRO A 1 84 ? -8.007 1.518 0.864 1.00 88.38 84 PRO A N 1
ATOM 632 C CA . PRO A 1 84 ? -7.875 1.332 2.296 1.00 88.38 84 PRO A CA 1
ATOM 633 C C . PRO A 1 84 ? -6.935 0.152 2.588 1.00 88.38 84 PRO A C 1
ATOM 635 O O . PRO A 1 84 ? -7.081 -0.934 2.028 1.00 88.38 84 PRO A O 1
ATOM 638 N N . GLY A 1 85 ? -5.948 0.387 3.455 1.00 87.12 85 GLY A N 1
ATOM 639 C CA . GLY A 1 85 ? -4.892 -0.582 3.770 1.00 87.12 85 GLY A CA 1
ATOM 640 C C . GLY A 1 85 ? -3.657 -0.493 2.868 1.00 87.12 85 GLY A C 1
ATOM 641 O O . GLY A 1 85 ? -2.718 -1.262 3.056 1.00 87.12 85 GLY A O 1
ATOM 642 N N . PHE A 1 86 ? -3.615 0.439 1.913 1.00 92.19 86 PHE A N 1
ATOM 643 C CA . PHE A 1 86 ? -2.385 0.730 1.187 1.00 92.19 86 PHE A CA 1
ATOM 644 C C . PHE A 1 86 ? -1.413 1.535 2.059 1.00 92.19 86 PHE A C 1
ATOM 646 O O . PHE A 1 86 ? -1.781 2.558 2.629 1.00 92.19 86 PHE A O 1
ATOM 653 N N . ASN A 1 87 ? -0.171 1.065 2.154 1.00 91.88 87 ASN A N 1
ATOM 654 C CA . ASN A 1 87 ? 0.887 1.659 2.969 1.00 91.88 87 ASN A CA 1
ATOM 655 C C . ASN A 1 87 ? 2.012 2.290 2.130 1.00 91.88 87 ASN A C 1
ATOM 657 O O . ASN A 1 87 ? 2.786 3.082 2.664 1.00 91.88 87 ASN A O 1
ATOM 661 N N . GLY A 1 88 ? 2.106 1.969 0.835 1.00 90.06 88 GLY A N 1
ATOM 662 C CA . GLY A 1 88 ? 3.066 2.591 -0.078 1.00 90.06 88 GLY A CA 1
ATOM 663 C C . GLY A 1 88 ? 3.846 1.601 -0.939 1.00 90.06 88 GLY A C 1
ATOM 664 O O . GLY A 1 88 ? 3.420 0.474 -1.204 1.00 90.06 88 GLY A O 1
ATOM 665 N N . ALA A 1 89 ? 5.017 2.043 -1.393 1.00 90.81 89 ALA A N 1
ATOM 666 C CA . ALA A 1 89 ? 5.943 1.253 -2.194 1.00 90.81 89 ALA A CA 1
ATOM 667 C C . ALA A 1 89 ? 7.264 1.016 -1.456 1.00 90.81 89 ALA A C 1
ATOM 669 O O . ALA A 1 89 ? 7.760 1.889 -0.743 1.00 90.81 89 ALA A O 1
ATOM 670 N N . ALA A 1 90 ? 7.835 -0.168 -1.655 1.00 88.44 90 ALA A N 1
ATOM 671 C CA . ALA A 1 90 ? 9.177 -0.531 -1.230 1.00 88.44 90 ALA A CA 1
ATOM 672 C C . ALA A 1 90 ? 10.135 -0.418 -2.423 1.00 88.44 90 ALA A C 1
ATOM 674 O O . ALA A 1 90 ? 9.850 -0.981 -3.480 1.00 88.44 90 ALA A O 1
ATOM 675 N N . TYR A 1 91 ? 11.250 0.288 -2.240 1.00 84.50 91 TYR A N 1
ATOM 676 C CA . TYR A 1 91 ? 12.259 0.570 -3.266 1.00 84.50 91 TYR A CA 1
ATOM 677 C C . TYR A 1 91 ? 13.610 -0.054 -2.930 1.00 84.50 91 TYR A C 1
ATOM 679 O O . TYR A 1 91 ? 13.898 -0.213 -1.720 1.00 84.50 91 TYR A O 1
#

Secondary structure (DSSP, 8-state):
--HHHHHHHHHHHHHHHHHHHHHTS----PPP----------SSS-------SSSEEE----TT----GGGSHHHHHHHHHH-TT--EEE-